Protein AF-A0A7D8UFY2-F1 (afdb_monomer_lite)

Sequence (151 aa):
MSAMMKIATKTTTLRCDRLARLCAGLLVATSVLGMTGCVVAVGNRGSSTPTRVRTISGGEMSTLLAANREARLGMRRTEALQVYPAELITLRENRRLRDAELHIYQIRAQERSGSATFERWLYFIDDRLVELSDARLDLDQTERIDVWFGE

Foldseek 3Di:
DDDDDDDDDDDDDDDDDDDDDDDDDDDDDDDDDDDDDPPPPPPPPQPPPPQPAAEDAPVVVVQQVVLVVVADFFDFLVRNCVSHDVVQKDFRDWDDDPNWIKTKIWGWYAYPVRPDIQIWIFIDTNRTTHDIDSDDDDPVDDPVVCVSVPD

Structure (mmCIF, N/CA/C/O backbone):
data_AF-A0A7D8UFY2-F1
#
_entry.id   AF-A0A7D8UFY2-F1
#
loop_
_atom_site.group_PDB
_atom_site.id
_atom_site.type_symbol
_atom_site.label_atom_id
_atom_site.label_alt_id
_atom_site.label_comp_id
_atom_site.label_asym_id
_atom_site.label_entity_id
_atom_site.label_seq_id
_atom_site.pdbx_PDB_ins_code
_atom_site.Cartn_x
_atom_site.Cartn_y
_atom_site.Cartn_z
_atom_site.occupancy
_atom_site.B_iso_or_equiv
_atom_site.auth_seq_id
_atom_site.auth_comp_id
_atom_site.auth_asym_id
_atom_site.auth_atom_id
_atom_site.pdbx_PDB_model_num
ATOM 1 N N . MET A 1 1 ? -19.585 -40.731 -41.839 1.00 37.19 1 MET A N 1
ATOM 2 C CA . MET A 1 1 ? -18.916 -39.454 -42.174 1.00 37.19 1 MET A CA 1
ATOM 3 C C . MET A 1 1 ? -19.989 -38.385 -42.329 1.00 37.19 1 MET A C 1
ATOM 5 O O . MET A 1 1 ? -20.994 -38.690 -42.953 1.00 37.19 1 MET A O 1
ATOM 9 N N . SER A 1 2 ? -19.759 -37.198 -41.752 1.00 37.69 2 SER A N 1
ATOM 10 C CA . SER A 1 2 ? -20.560 -35.953 -41.841 1.00 37.69 2 SER A CA 1
ATOM 11 C C . SER A 1 2 ? -21.962 -36.004 -41.207 1.00 37.69 2 SER A C 1
ATOM 13 O O . SER A 1 2 ? -22.847 -36.690 -41.693 1.00 37.69 2 SER A O 1
ATOM 15 N N . ALA A 1 3 ? -22.199 -35.442 -40.016 1.00 37.12 3 ALA A N 1
ATOM 16 C CA . ALA A 1 3 ? -22.243 -34.014 -39.666 1.00 37.12 3 ALA A CA 1
ATOM 17 C C . ALA A 1 3 ? -23.233 -33.211 -40.529 1.00 37.12 3 ALA A C 1
ATOM 19 O O . ALA A 1 3 ? -22.939 -32.937 -41.684 1.00 37.12 3 ALA A O 1
ATOM 20 N N . MET A 1 4 ? -24.350 -32.759 -39.947 1.00 36.78 4 MET A N 1
ATOM 21 C CA . MET A 1 4 ? -24.582 -31.325 -39.728 1.00 36.78 4 MET A CA 1
ATOM 22 C C . MET A 1 4 ? -25.906 -31.033 -39.011 1.00 36.78 4 MET A C 1
ATOM 24 O O . MET A 1 4 ? -26.973 -31.556 -39.307 1.00 36.78 4 MET A O 1
ATOM 28 N N . MET A 1 5 ? -25.742 -30.140 -38.048 1.00 34.59 5 MET A N 1
ATOM 29 C CA . MET A 1 5 ? -26.678 -29.469 -37.163 1.00 34.59 5 MET A CA 1
ATOM 30 C C . MET A 1 5 ? -27.611 -28.507 -37.916 1.00 34.59 5 MET A C 1
ATOM 32 O O . MET A 1 5 ? -27.156 -27.851 -38.852 1.00 34.59 5 MET A O 1
ATOM 36 N N . LYS A 1 6 ? -28.859 -28.352 -37.445 1.00 41.00 6 LYS A N 1
ATOM 37 C CA . LYS A 1 6 ? -29.569 -27.063 -37.250 1.00 41.00 6 LYS A CA 1
ATOM 38 C C . LYS A 1 6 ? -31.020 -27.311 -36.820 1.00 41.00 6 LYS A C 1
ATOM 40 O O . LYS A 1 6 ? -31.879 -27.622 -37.636 1.00 41.00 6 LYS A O 1
ATOM 45 N N . ILE A 1 7 ? -31.288 -27.120 -35.530 1.00 44.84 7 ILE A N 1
ATOM 46 C CA . ILE A 1 7 ? -32.640 -26.896 -35.011 1.00 44.84 7 ILE A CA 1
ATOM 47 C C . ILE A 1 7 ? -32.799 -25.384 -34.922 1.00 44.84 7 ILE A C 1
ATOM 49 O O . ILE A 1 7 ? -32.071 -24.722 -34.186 1.00 44.84 7 ILE A O 1
ATOM 53 N N . ALA A 1 8 ? -33.727 -24.842 -35.699 1.00 39.12 8 ALA A N 1
ATOM 54 C CA . ALA A 1 8 ? -34.150 -23.462 -35.582 1.00 39.12 8 ALA A CA 1
ATOM 55 C C . ALA A 1 8 ? -35.673 -23.394 -35.676 1.00 39.12 8 ALA A C 1
ATOM 57 O O . ALA A 1 8 ? -36.276 -23.960 -36.586 1.00 39.12 8 ALA A O 1
ATOM 58 N N . THR A 1 9 ? -36.229 -22.543 -34.815 1.00 39.06 9 THR A N 1
ATOM 59 C CA . THR A 1 9 ? -37.505 -21.828 -34.966 1.00 39.06 9 THR A CA 1
ATOM 60 C C . THR A 1 9 ? -38.755 -22.485 -34.377 1.00 39.06 9 THR A C 1
ATOM 62 O O . THR A 1 9 ? -39.412 -23.322 -34.987 1.00 39.06 9 THR A O 1
ATOM 65 N N . LYS A 1 10 ? -39.170 -21.953 -33.224 1.00 36.69 10 LYS A N 1
ATOM 66 C CA . LYS A 1 10 ? -40.573 -21.633 -32.928 1.00 36.69 10 LYS A CA 1
ATOM 67 C C . LYS A 1 10 ? -40.556 -20.451 -31.951 1.00 36.69 10 LYS A C 1
ATOM 69 O O . LYS A 1 10 ? -39.889 -20.542 -30.930 1.00 36.69 10 LYS A O 1
ATOM 74 N N . THR A 1 11 ? -40.913 -19.245 -32.410 1.00 41.62 11 THR A N 1
ATOM 75 C CA . THR A 1 11 ? -42.215 -18.575 -32.165 1.00 41.62 11 THR A CA 1
ATOM 76 C C . THR A 1 11 ? -42.418 -18.382 -30.657 1.00 41.62 11 THR A C 1
ATOM 78 O O . THR A 1 11 ? -42.288 -19.331 -29.898 1.00 41.62 11 THR A O 1
ATOM 81 N N . THR A 1 12 ? -42.696 -17.192 -30.122 1.00 43.12 12 THR A N 1
ATOM 82 C CA . THR A 1 12 ? -44.059 -16.640 -30.006 1.00 43.12 12 THR A CA 1
ATOM 83 C C . THR A 1 12 ? -43.939 -15.242 -29.356 1.00 43.12 12 THR A C 1
ATOM 85 O O . THR A 1 12 ? -43.276 -15.144 -28.333 1.00 43.12 12 THR A O 1
ATOM 88 N N . THR A 1 13 ? -44.579 -14.215 -29.957 1.00 40.62 13 THR A N 1
ATOM 89 C CA . THR A 1 13 ? -45.428 -13.154 -29.329 1.00 40.62 13 THR A CA 1
ATOM 90 C C . THR A 1 13 ? -44.917 -12.321 -28.131 1.00 40.62 13 THR A C 1
ATOM 92 O O . THR A 1 13 ? -44.169 -12.806 -27.310 1.00 40.62 13 THR A O 1
ATOM 95 N N . LEU A 1 14 ? -45.341 -11.088 -27.833 1.00 43.06 14 LEU A N 1
ATOM 96 C CA . LEU A 1 14 ? -46.491 -10.242 -28.181 1.00 43.06 14 LEU A CA 1
ATOM 97 C C . LEU A 1 14 ? -46.152 -8.821 -27.654 1.00 43.06 14 LEU A C 1
ATOM 99 O O . LEU A 1 14 ? -45.557 -8.712 -26.592 1.00 43.06 14 LEU A O 1
ATOM 103 N N . ARG A 1 15 ? -46.573 -7.787 -28.402 1.00 37.19 15 ARG A N 1
ATOM 104 C CA . ARG A 1 15 ? -47.252 -6.529 -27.984 1.00 37.19 15 ARG A CA 1
ATOM 105 C C . ARG A 1 15 ? -46.767 -5.734 -26.747 1.00 37.19 15 ARG A C 1
ATOM 107 O O . ARG A 1 15 ? -46.581 -6.280 -25.677 1.00 37.19 15 ARG A O 1
ATOM 114 N N . CYS A 1 16 ? -46.530 -4.423 -26.921 1.00 33.62 16 CYS A N 1
ATOM 115 C CA . CYS A 1 16 ? -47.493 -3.308 -26.695 1.00 33.62 16 CYS A CA 1
ATOM 116 C C . CYS A 1 16 ? -47.623 -3.040 -25.182 1.00 33.62 16 CYS A C 1
ATOM 118 O O . CYS A 1 16 ? -47.885 -3.953 -24.421 1.00 33.62 16 CYS A O 1
ATOM 120 N N . ASP A 1 17 ? -47.290 -1.873 -24.645 1.00 38.34 17 ASP A N 1
ATOM 121 C CA . ASP A 1 17 ? -48.043 -0.623 -24.748 1.00 38.34 17 ASP A CA 1
ATOM 122 C C . ASP A 1 17 ? -47.218 0.471 -24.033 1.00 38.34 17 ASP A C 1
ATOM 124 O O . ASP A 1 17 ? -46.574 0.203 -23.024 1.00 38.34 17 ASP A O 1
ATOM 128 N N . ARG A 1 18 ? -47.005 1.632 -24.663 1.00 41.53 18 ARG A N 1
ATOM 129 C CA . ARG A 1 18 ? -47.671 2.924 -24.384 1.00 41.53 18 ARG A CA 1
ATOM 130 C C . ARG A 1 18 ? -47.501 3.505 -22.966 1.00 41.53 18 ARG A C 1
ATOM 132 O O . ARG A 1 18 ? -47.713 2.826 -21.974 1.00 41.53 18 ARG A O 1
ATOM 139 N N . LEU A 1 19 ? -47.354 4.843 -22.971 1.00 48.19 19 LEU A N 1
ATOM 140 C CA . LEU A 1 19 ? -47.526 5.850 -21.898 1.00 48.19 19 LEU A CA 1
ATOM 141 C C . LEU A 1 19 ? -46.186 6.311 -21.296 1.00 48.19 19 LEU A C 1
ATOM 143 O O . LEU A 1 19 ? -45.596 5.622 -20.484 1.00 48.19 19 LEU A O 1
ATOM 147 N N . ALA A 1 20 ? -45.557 7.410 -21.728 1.00 42.50 20 ALA A N 1
ATOM 148 C CA . ALA A 1 20 ? -46.026 8.803 -21.797 1.00 42.50 20 ALA A CA 1
ATOM 149 C C . ALA A 1 20 ? -46.663 9.301 -20.487 1.00 42.50 20 ALA A C 1
ATOM 151 O O . ALA A 1 20 ? -47.813 8.972 -20.208 1.00 42.50 20 ALA A O 1
ATOM 152 N N . ARG A 1 21 ? -45.905 10.119 -19.738 1.00 46.53 21 ARG A N 1
ATOM 153 C CA . ARG A 1 21 ? -46.309 11.225 -18.833 1.00 46.53 21 ARG A CA 1
ATOM 154 C C . ARG A 1 21 ? -45.017 11.766 -18.190 1.00 46.53 21 ARG A C 1
ATOM 156 O O . ARG A 1 21 ? -44.380 11.054 -17.431 1.00 46.53 21 ARG A O 1
ATOM 163 N N . LEU A 1 22 ? -44.418 12.865 -18.661 1.00 44.78 22 LEU A N 1
ATOM 164 C CA . LEU A 1 22 ? -44.782 14.265 -18.380 1.00 44.78 22 LEU A CA 1
ATOM 165 C C . LEU A 1 22 ? -45.221 14.483 -16.928 1.00 44.78 22 LEU A C 1
ATOM 167 O O . LEU A 1 22 ? -46.365 14.195 -16.604 1.00 44.78 22 LEU A O 1
ATOM 171 N N . CYS A 1 23 ? -44.328 15.063 -16.123 1.00 46.22 23 CYS A N 1
ATOM 172 C CA . CYS A 1 23 ? -44.661 16.040 -15.085 1.00 46.22 23 CYS A CA 1
ATOM 173 C C . CYS A 1 23 ? -43.425 16.913 -14.825 1.00 46.22 23 CYS A C 1
ATOM 175 O O . CYS A 1 23 ? -42.487 16.522 -14.136 1.00 46.22 23 CYS A O 1
ATOM 177 N N . ALA A 1 24 ? -43.438 18.096 -15.436 1.00 45.97 24 ALA A N 1
ATOM 178 C CA . ALA A 1 24 ? -42.670 19.243 -14.985 1.00 45.97 24 ALA A CA 1
ATOM 179 C C . ALA A 1 24 ? -43.180 19.683 -13.602 1.00 45.97 24 ALA A C 1
ATOM 181 O O . ALA A 1 24 ? -44.374 19.584 -13.322 1.00 45.97 24 ALA A O 1
ATOM 182 N N . GLY A 1 25 ? -42.285 20.192 -12.760 1.00 44.09 25 GLY A N 1
ATOM 183 C CA . GLY A 1 25 ? -42.633 20.704 -11.437 1.00 44.09 25 GLY A CA 1
ATOM 184 C C . GLY A 1 25 ? -41.470 21.456 -10.809 1.00 44.09 25 GLY A C 1
ATOM 185 O O . GLY A 1 25 ? -40.856 20.979 -9.863 1.00 44.09 25 GLY A O 1
ATOM 186 N N . LEU A 1 26 ? -41.146 22.616 -11.378 1.00 45.69 26 LEU A N 1
ATOM 187 C CA . LEU A 1 26 ? -40.304 23.627 -10.749 1.00 45.69 26 LEU A CA 1
ATOM 188 C C . LEU A 1 26 ? -41.134 24.314 -9.651 1.00 45.69 26 LEU A C 1
ATOM 190 O O . LEU A 1 26 ? -42.122 24.970 -9.970 1.00 45.69 26 LEU A O 1
ATOM 194 N N . LEU A 1 27 ? -40.734 24.196 -8.384 1.00 45.38 27 LEU A N 1
ATOM 195 C CA . LEU A 1 27 ? -41.168 25.102 -7.318 1.00 45.38 27 LEU A CA 1
ATOM 196 C C . LEU A 1 27 ? -39.961 25.470 -6.455 1.00 45.38 27 LEU A C 1
ATOM 198 O O . LEU A 1 27 ? -39.235 24.619 -5.946 1.00 45.38 27 LEU A O 1
ATOM 202 N N . VAL A 1 28 ? -39.739 26.776 -6.378 1.00 46.06 28 VAL A N 1
ATOM 203 C CA . VAL A 1 28 ? -38.642 27.459 -5.700 1.00 46.06 28 VAL A CA 1
ATOM 204 C C . VAL A 1 28 ? -39.014 27.701 -4.233 1.00 46.06 28 VAL A C 1
ATOM 206 O O . VAL A 1 28 ? -40.111 28.166 -3.955 1.00 46.06 28 VAL A O 1
ATOM 209 N N . ALA A 1 29 ? -38.041 27.423 -3.358 1.00 47.44 29 ALA A N 1
ATOM 210 C CA . ALA A 1 29 ? -37.751 28.006 -2.040 1.00 47.44 29 ALA A CA 1
ATOM 211 C C . ALA A 1 29 ? -38.848 28.100 -0.962 1.00 47.44 29 ALA A C 1
ATOM 213 O O . ALA A 1 29 ? -39.784 28.873 -1.091 1.00 47.44 29 ALA A O 1
ATOM 214 N N . THR A 1 30 ? -38.561 27.508 0.206 1.00 45.53 30 THR A N 1
ATOM 215 C CA . THR A 1 30 ? -38.572 28.222 1.501 1.00 45.53 30 THR A CA 1
ATOM 216 C C . THR A 1 30 ? -37.717 27.475 2.528 1.00 45.53 30 THR A C 1
ATOM 218 O O . THR A 1 30 ? -37.833 26.265 2.702 1.00 45.53 30 THR A O 1
ATOM 221 N N . SER A 1 31 ? -36.843 28.226 3.184 1.00 43.84 31 SER A N 1
ATOM 222 C CA . SER A 1 31 ? -35.857 27.849 4.194 1.00 43.84 31 SER A CA 1
ATOM 223 C C . SER A 1 31 ? -36.491 27.586 5.564 1.00 43.84 31 SER A C 1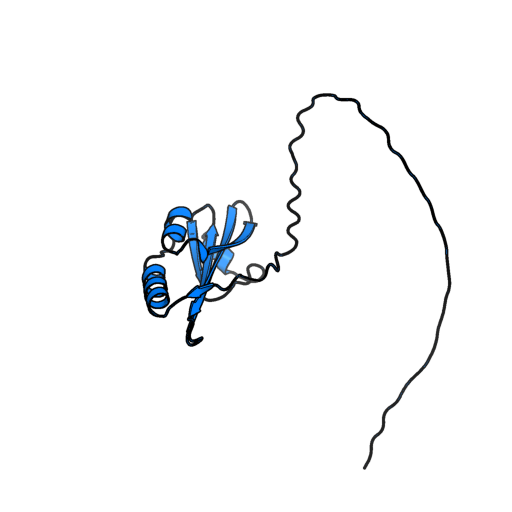
ATOM 225 O O . SER A 1 31 ? -37.227 28.438 6.052 1.00 43.84 31 SER A O 1
ATOM 227 N N . VAL A 1 32 ? -36.105 26.495 6.239 1.00 47.38 32 VAL A N 1
ATOM 228 C CA . VAL A 1 32 ? -36.155 26.368 7.710 1.00 47.38 32 VAL A CA 1
ATOM 229 C C . VAL A 1 32 ? -34.941 25.554 8.172 1.00 47.38 32 VAL A C 1
ATOM 231 O O . VAL A 1 32 ? -34.703 24.449 7.691 1.00 47.38 32 VAL A O 1
ATOM 234 N N . LEU A 1 33 ? -34.154 26.136 9.080 1.00 50.72 33 LEU A N 1
ATOM 235 C CA . LEU A 1 33 ? -33.044 25.493 9.781 1.00 50.72 33 LEU A CA 1
ATOM 236 C C . LEU A 1 33 ? -33.510 24.233 10.524 1.00 50.72 33 LEU A C 1
ATOM 238 O O . LEU A 1 33 ? -34.464 24.284 11.295 1.00 50.72 33 LEU A O 1
ATOM 242 N N . GLY A 1 34 ? -32.775 23.135 10.372 1.00 36.97 34 GLY A N 1
ATOM 243 C CA . GLY A 1 34 ? -32.954 21.938 11.186 1.00 36.97 34 GLY A CA 1
ATOM 244 C C . GLY A 1 34 ? -31.848 20.934 10.904 1.00 36.97 34 GLY A C 1
ATOM 245 O O . GLY A 1 34 ? -31.766 20.398 9.802 1.00 36.97 34 GLY A O 1
ATOM 246 N N . MET A 1 35 ? -30.976 20.730 11.893 1.00 49.38 35 MET A N 1
ATOM 247 C CA . MET A 1 35 ? -29.884 19.755 11.910 1.00 49.38 35 MET A CA 1
ATOM 248 C C . MET A 1 35 ? -30.259 18.457 11.189 1.00 49.38 35 MET A C 1
ATOM 250 O O . MET A 1 35 ? -31.013 17.641 11.707 1.00 49.38 35 MET A O 1
ATOM 254 N N . THR A 1 36 ? -29.724 18.258 9.993 1.00 43.91 36 THR A N 1
ATOM 255 C CA . THR A 1 36 ? -29.866 17.008 9.252 1.00 43.91 36 THR A CA 1
ATOM 256 C C . THR A 1 36 ? -28.511 16.715 8.648 1.00 43.91 36 THR A C 1
ATOM 258 O O . THR A 1 36 ? -28.033 17.412 7.755 1.00 43.91 36 THR A O 1
ATOM 261 N N . GLY A 1 37 ? -27.832 15.746 9.262 1.00 39.75 37 GLY A N 1
ATOM 262 C CA . GLY A 1 37 ? -26.518 15.300 8.844 1.00 39.75 37 GLY A CA 1
ATOM 263 C C . GLY A 1 37 ? -26.517 15.013 7.352 1.00 39.75 37 GLY A C 1
ATOM 264 O O . GLY A 1 37 ? -27.440 14.392 6.823 1.00 39.75 37 GLY A O 1
ATOM 265 N N . CYS A 1 38 ? -25.471 15.476 6.677 1.00 44.47 38 CYS A N 1
ATOM 266 C CA . CYS A 1 38 ? -25.159 15.025 5.337 1.00 44.47 38 CYS A CA 1
ATOM 267 C C . CYS A 1 38 ? -24.952 13.510 5.404 1.00 44.47 38 CYS A C 1
ATOM 269 O O . CYS A 1 38 ? -23.867 13.033 5.732 1.00 44.47 38 CYS A O 1
ATOM 271 N N . VAL A 1 39 ? -26.001 12.744 5.114 1.00 47.84 39 VAL A N 1
ATOM 272 C CA . VAL A 1 39 ? -25.864 11.333 4.787 1.00 47.84 39 VAL A CA 1
ATOM 273 C C . VAL A 1 39 ? -25.220 11.309 3.411 1.00 47.84 39 VAL A C 1
ATOM 275 O O . VAL A 1 39 ? -25.885 11.372 2.379 1.00 47.84 39 VAL A O 1
ATOM 278 N N . VAL A 1 40 ? -23.889 11.287 3.397 1.00 50.00 40 VAL A N 1
ATOM 279 C CA . VAL A 1 40 ? -23.139 10.932 2.201 1.00 50.00 40 VAL A CA 1
ATOM 280 C C . VAL A 1 40 ? -23.411 9.451 1.985 1.00 50.00 40 VAL A C 1
ATOM 282 O O . VAL A 1 40 ? -22.824 8.591 2.637 1.00 50.00 40 VAL A O 1
ATOM 285 N N . ALA A 1 41 ? -24.360 9.151 1.104 1.00 45.84 41 ALA A N 1
ATOM 286 C CA . ALA A 1 41 ? -24.538 7.810 0.586 1.00 45.84 41 ALA A CA 1
ATOM 287 C C . ALA A 1 41 ? -23.260 7.437 -0.179 1.00 45.84 41 ALA A C 1
ATOM 289 O O . ALA A 1 41 ? -23.083 7.801 -1.343 1.00 45.84 41 ALA A O 1
ATOM 290 N N . VAL A 1 42 ? -22.341 6.738 0.490 1.00 49.41 42 VAL A N 1
ATOM 291 C CA . VAL A 1 42 ? -21.186 6.108 -0.149 1.00 49.41 42 VAL A CA 1
ATOM 292 C C . VAL A 1 42 ? -21.731 4.925 -0.938 1.00 49.41 42 VAL A C 1
ATOM 294 O O . VAL A 1 42 ? -21.843 3.805 -0.446 1.00 49.41 42 VAL A O 1
ATOM 297 N N . GLY A 1 43 ? -22.148 5.194 -2.174 1.00 35.88 43 GLY A N 1
ATOM 298 C CA . GLY A 1 43 ? -22.425 4.157 -3.151 1.00 35.88 43 GLY A CA 1
ATOM 299 C C . GLY A 1 43 ? -21.126 3.418 -3.438 1.00 35.88 43 GLY A C 1
ATOM 300 O O . GLY A 1 43 ? -20.377 3.815 -4.327 1.00 35.88 43 GLY A O 1
ATOM 301 N N . ASN A 1 44 ? -20.856 2.355 -2.681 1.00 47.00 44 ASN A N 1
ATOM 302 C CA . ASN A 1 44 ? -19.730 1.460 -2.903 1.00 47.00 44 ASN A CA 1
ATOM 303 C C . ASN A 1 44 ? -20.038 0.575 -4.121 1.00 47.00 44 ASN A C 1
ATOM 305 O O . ASN A 1 44 ? -20.307 -0.619 -4.019 1.00 47.00 44 ASN A O 1
ATOM 309 N N . ARG A 1 45 ? -20.080 1.191 -5.305 1.00 45.72 45 ARG A N 1
ATOM 310 C CA . ARG A 1 45 ? -19.990 0.464 -6.567 1.00 45.72 45 ARG A CA 1
ATOM 311 C C . ARG A 1 45 ? -18.507 0.213 -6.770 1.00 45.72 45 ARG A C 1
ATOM 313 O O . ARG A 1 45 ? -17.771 1.163 -7.024 1.00 45.72 45 ARG A O 1
ATOM 320 N N . GLY A 1 46 ? -18.102 -1.045 -6.565 1.00 49.75 46 GLY A N 1
ATOM 321 C CA . GLY A 1 46 ? -16.724 -1.523 -6.630 1.00 49.75 46 GLY A CA 1
ATOM 322 C C . GLY A 1 46 ? -15.907 -0.728 -7.636 1.00 49.75 46 GLY A C 1
ATOM 323 O O . GLY A 1 46 ? -16.183 -0.757 -8.836 1.00 49.75 46 GLY A O 1
ATOM 324 N N . SER A 1 47 ? -14.957 0.043 -7.110 1.00 42.94 47 SER A N 1
ATOM 325 C CA . SER A 1 47 ? -14.128 0.942 -7.895 1.00 42.94 47 SER A CA 1
ATOM 326 C C . SER A 1 47 ? -13.261 0.106 -8.832 1.00 42.94 47 SER A C 1
ATOM 328 O O . SER A 1 47 ? -12.164 -0.328 -8.490 1.00 42.94 47 SER A O 1
ATOM 330 N N . SER A 1 48 ? -13.758 -0.121 -10.045 1.00 49.84 48 SER A N 1
ATOM 331 C CA . SER A 1 48 ? -12.997 -0.663 -11.167 1.00 49.84 48 SER A CA 1
ATOM 332 C C . SER A 1 48 ? -12.097 0.413 -11.781 1.00 49.84 48 SER A C 1
ATOM 334 O O . SER A 1 48 ? -11.795 0.348 -12.973 1.00 49.84 48 SER A O 1
ATOM 336 N N . THR A 1 49 ? -11.706 1.442 -11.012 1.00 53.62 49 THR A N 1
ATOM 337 C CA . THR A 1 49 ? -10.753 2.427 -11.515 1.00 53.62 49 THR A CA 1
ATOM 338 C C . THR A 1 49 ? -9.475 1.680 -11.881 1.00 53.62 49 THR A C 1
ATOM 340 O O . THR A 1 49 ? -8.928 0.942 -11.045 1.00 53.62 49 THR A O 1
ATOM 343 N N . PRO A 1 50 ? -9.015 1.804 -13.137 1.00 56.41 50 PRO A N 1
ATOM 344 C CA . PRO A 1 50 ? -7.798 1.145 -13.567 1.00 56.41 50 PRO A CA 1
ATOM 345 C C . PRO A 1 50 ? -6.658 1.606 -12.659 1.00 56.41 50 PRO A C 1
ATOM 347 O O . PRO A 1 50 ? -6.451 2.807 -12.478 1.00 56.41 50 PRO A O 1
ATOM 350 N N . THR A 1 51 ? -5.947 0.654 -12.045 1.00 64.56 51 THR A N 1
ATOM 351 C CA . THR A 1 51 ? -4.754 0.970 -11.254 1.00 64.56 51 THR A CA 1
ATOM 352 C C . THR A 1 51 ? -3.773 1.670 -12.180 1.00 64.56 51 THR A C 1
ATOM 354 O O . THR A 1 51 ? -3.310 1.072 -13.154 1.00 64.56 51 THR A O 1
ATOM 357 N N . ARG A 1 52 ? -3.460 2.934 -11.897 1.00 71.31 52 ARG A N 1
ATOM 358 C CA . ARG A 1 52 ? -2.458 3.672 -12.659 1.00 71.31 52 ARG A CA 1
ATOM 359 C C . ARG A 1 52 ? -1.096 3.051 -12.368 1.00 71.31 52 ARG A C 1
ATOM 361 O O . ARG A 1 52 ? -0.526 3.271 -11.308 1.00 71.31 52 ARG A O 1
ATOM 368 N N . VAL A 1 53 ? -0.593 2.253 -13.303 1.00 82.56 53 VAL A N 1
ATOM 369 C CA . VAL A 1 53 ? 0.759 1.699 -13.214 1.00 82.56 53 VAL A CA 1
ATOM 370 C C . VAL A 1 53 ? 1.732 2.800 -13.602 1.00 82.56 53 VAL A C 1
ATOM 372 O O . VAL A 1 53 ? 1.672 3.319 -14.717 1.00 82.56 53 VAL A O 1
ATOM 375 N N . ARG A 1 54 ? 2.612 3.185 -12.677 1.00 89.25 54 ARG A N 1
ATOM 376 C CA . ARG A 1 54 ? 3.687 4.129 -12.980 1.00 89.25 54 ARG A CA 1
ATOM 377 C C . ARG A 1 54 ? 4.914 3.374 -13.470 1.00 89.25 54 ARG A C 1
ATOM 379 O O . ARG A 1 54 ? 5.320 2.374 -12.880 1.00 89.25 54 ARG A O 1
ATOM 386 N N . THR A 1 55 ? 5.511 3.891 -14.534 1.00 94.06 55 THR A N 1
ATOM 387 C CA . THR A 1 55 ? 6.772 3.384 -15.065 1.00 94.06 55 THR A CA 1
ATOM 388 C C . THR A 1 55 ? 7.949 4.031 -14.336 1.00 94.06 55 THR A C 1
ATOM 390 O O . THR A 1 55 ? 8.023 5.259 -14.271 1.00 94.06 55 THR A O 1
ATOM 393 N N . ILE A 1 56 ? 8.869 3.223 -13.813 1.00 94.44 56 ILE A N 1
ATOM 394 C CA . ILE A 1 56 ? 10.048 3.653 -13.046 1.00 94.44 56 ILE A CA 1
ATOM 395 C C . ILE A 1 56 ? 11.341 3.075 -13.642 1.00 94.44 56 ILE A C 1
ATOM 397 O O . ILE A 1 56 ? 11.312 2.128 -14.426 1.00 94.44 56 ILE A O 1
ATOM 401 N N . SER A 1 57 ? 12.488 3.665 -13.325 1.00 95.69 57 SER A N 1
ATOM 402 C CA . SER A 1 57 ? 13.808 3.131 -13.685 1.00 95.69 57 SER A CA 1
ATOM 403 C C . SER A 1 57 ? 14.184 1.901 -12.844 1.00 95.69 57 SER A C 1
ATOM 405 O O . SER A 1 57 ? 13.622 1.673 -11.774 1.00 95.69 57 SER A O 1
ATOM 407 N N . GLY A 1 58 ? 15.179 1.126 -13.290 1.00 94.69 58 GLY A N 1
ATOM 408 C CA . GLY A 1 58 ? 15.684 -0.025 -12.526 1.00 94.69 58 GLY A CA 1
ATOM 409 C C . GLY A 1 58 ? 16.318 0.352 -11.178 1.00 94.69 58 GLY A C 1
ATOM 410 O O . GLY A 1 58 ? 16.200 -0.387 -10.198 1.00 94.69 58 GLY A O 1
ATOM 411 N N . GLY A 1 59 ? 16.922 1.544 -11.086 1.00 94.19 59 GLY A N 1
ATOM 412 C CA . GLY A 1 59 ? 17.414 2.092 -9.817 1.00 94.19 59 GLY A CA 1
ATOM 413 C C . GLY A 1 59 ? 16.273 2.376 -8.837 1.00 94.19 59 GLY A C 1
ATOM 414 O O . GLY A 1 59 ? 16.312 1.920 -7.698 1.00 94.19 59 GLY A O 1
ATOM 415 N N . GLU A 1 60 ? 15.210 3.040 -9.301 1.00 95.38 60 GLU A N 1
ATOM 416 C CA . GLU A 1 60 ? 14.000 3.277 -8.499 1.00 95.38 60 GLU A CA 1
ATOM 417 C C . GLU A 1 60 ? 13.313 1.967 -8.088 1.00 95.38 60 GLU A C 1
ATOM 419 O O . GLU A 1 60 ? 12.837 1.857 -6.960 1.00 95.38 60 GLU A O 1
ATOM 424 N N . MET A 1 61 ? 13.300 0.954 -8.962 1.00 96.50 61 MET A N 1
ATOM 425 C CA . MET A 1 61 ? 12.770 -0.376 -8.640 1.00 96.50 61 MET A CA 1
ATOM 426 C C . MET A 1 61 ? 13.556 -1.032 -7.499 1.00 96.50 61 MET A C 1
ATOM 428 O O . MET A 1 61 ? 12.968 -1.587 -6.573 1.00 96.50 61 MET A O 1
ATOM 432 N N . SER A 1 62 ? 14.885 -0.927 -7.526 1.00 95.69 62 SER A N 1
ATOM 433 C CA . SER A 1 62 ? 15.746 -1.462 -6.466 1.00 95.69 62 SER A CA 1
ATOM 434 C C . SER A 1 62 ? 15.486 -0.768 -5.125 1.00 95.69 62 SER A C 1
ATOM 436 O O . SER A 1 62 ? 15.363 -1.439 -4.099 1.00 95.69 62 SER A O 1
ATOM 438 N N . THR A 1 63 ? 15.321 0.559 -5.133 1.00 94.75 63 THR A N 1
ATOM 439 C CA . THR A 1 63 ? 14.937 1.336 -3.945 1.00 94.75 63 THR A CA 1
ATOM 440 C C . THR A 1 63 ? 13.557 0.936 -3.430 1.00 94.75 63 THR A C 1
ATOM 442 O O . THR A 1 63 ? 13.387 0.754 -2.230 1.00 94.75 63 THR A O 1
ATOM 445 N N . LEU A 1 64 ? 12.580 0.732 -4.318 1.00 95.38 64 LEU A N 1
ATOM 446 C CA . LEU A 1 64 ? 11.230 0.305 -3.948 1.00 95.38 64 LEU A CA 1
ATOM 447 C C . LEU A 1 64 ? 11.226 -1.077 -3.277 1.00 95.38 64 LEU A C 1
ATOM 449 O O . LEU A 1 64 ? 10.541 -1.287 -2.276 1.00 95.38 64 LEU A O 1
ATOM 453 N N . LEU A 1 65 ? 12.026 -2.013 -3.795 1.00 95.25 65 LEU A N 1
ATOM 454 C CA . LEU A 1 65 ? 12.207 -3.334 -3.192 1.00 95.25 65 LEU A CA 1
ATOM 455 C C . LEU A 1 65 ? 12.883 -3.256 -1.820 1.00 95.25 65 LEU A C 1
ATOM 457 O O . LEU A 1 65 ? 12.518 -4.018 -0.925 1.00 95.25 65 LEU A O 1
ATOM 461 N N . ALA A 1 66 ? 13.853 -2.355 -1.647 1.00 95.12 66 ALA A N 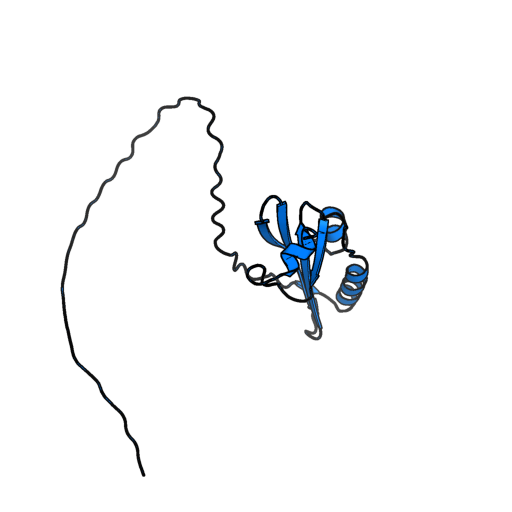1
ATOM 462 C CA . ALA A 1 66 ? 14.490 -2.113 -0.358 1.00 95.12 66 ALA A CA 1
ATOM 463 C C . ALA A 1 66 ? 13.497 -1.516 0.650 1.00 95.12 66 ALA A C 1
ATOM 465 O O . ALA A 1 66 ? 13.337 -2.078 1.730 1.00 95.12 66 ALA A O 1
ATOM 466 N N . ALA A 1 67 ? 12.758 -0.477 0.256 1.00 92.12 67 ALA A N 1
ATOM 467 C CA . ALA A 1 67 ? 11.720 0.149 1.067 1.00 92.12 67 AL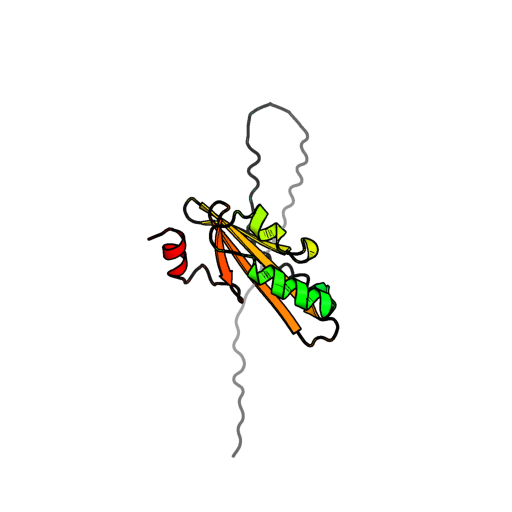A A CA 1
ATOM 468 C C . ALA A 1 67 ? 10.652 -0.863 1.509 1.00 92.12 67 ALA A C 1
ATOM 470 O O . ALA A 1 67 ? 10.306 -0.939 2.682 1.00 92.12 67 ALA A O 1
ATOM 471 N N . ASN A 1 68 ? 10.200 -1.756 0.621 1.00 94.81 68 ASN A N 1
ATOM 472 C CA . ASN A 1 68 ? 9.237 -2.799 0.989 1.00 94.81 68 ASN A CA 1
ATOM 473 C C . ASN A 1 68 ? 9.713 -3.701 2.145 1.00 94.81 68 ASN A C 1
ATOM 475 O O . ASN A 1 68 ? 8.890 -4.268 2.859 1.00 94.81 68 ASN A O 1
ATOM 479 N N . ARG A 1 69 ? 11.030 -3.848 2.346 1.00 95.44 69 ARG A N 1
ATOM 480 C CA . ARG A 1 69 ? 11.582 -4.611 3.474 1.00 95.44 69 ARG A CA 1
ATOM 481 C C . ARG A 1 69 ? 11.491 -3.863 4.796 1.00 95.44 69 ARG A C 1
ATOM 483 O O . ARG A 1 69 ? 11.715 -4.506 5.815 1.00 95.44 69 ARG A O 1
ATOM 490 N N . GLU A 1 70 ? 11.197 -2.571 4.806 1.00 95.94 70 GLU A N 1
ATOM 491 C CA . GLU A 1 70 ? 11.041 -1.764 6.020 1.00 95.94 70 GLU A CA 1
ATOM 492 C C . GLU A 1 70 ? 9.618 -1.832 6.575 1.00 95.94 70 GLU A C 1
ATOM 494 O O . GLU A 1 70 ? 9.436 -1.720 7.783 1.00 95.94 70 GLU A O 1
ATOM 499 N N . ALA A 1 71 ? 8.617 -2.101 5.730 1.00 95.69 71 ALA A N 1
ATOM 500 C CA . ALA A 1 71 ? 7.240 -2.269 6.174 1.00 95.69 71 ALA A CA 1
AT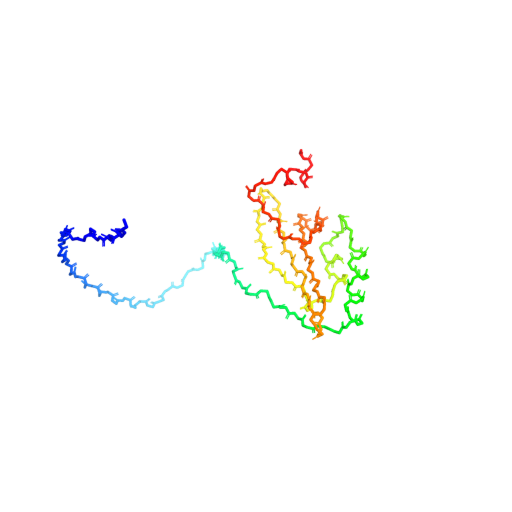OM 501 C C . ALA A 1 71 ? 7.093 -3.498 7.098 1.00 95.69 71 ALA A C 1
ATOM 503 O O . ALA A 1 71 ? 7.600 -4.596 6.823 1.00 95.69 71 ALA A O 1
ATOM 504 N N . ARG A 1 72 ? 6.404 -3.308 8.230 1.00 96.94 72 ARG A N 1
ATOM 505 C CA . ARG A 1 72 ? 6.202 -4.326 9.272 1.00 96.94 72 ARG A CA 1
ATOM 506 C C . ARG A 1 72 ? 4.762 -4.329 9.763 1.00 96.94 72 ARG A C 1
ATOM 508 O O . ARG A 1 72 ? 4.146 -3.276 9.911 1.00 96.94 72 ARG A O 1
ATOM 515 N N . LEU A 1 73 ? 4.257 -5.521 10.067 1.00 96.56 73 LEU A N 1
ATOM 516 C CA . LEU A 1 73 ? 2.961 -5.687 10.721 1.00 96.56 73 LEU A CA 1
ATOM 517 C C . LEU A 1 73 ? 2.913 -4.893 12.036 1.00 96.56 73 LEU A C 1
ATOM 519 O O . LEU A 1 73 ? 3.916 -4.774 12.739 1.00 96.56 73 LEU A O 1
ATOM 523 N N . GLY A 1 74 ? 1.753 -4.319 12.340 1.00 96.25 74 GLY A N 1
ATOM 524 C CA . GLY A 1 74 ? 1.514 -3.458 13.498 1.00 96.25 74 GLY A CA 1
ATOM 525 C C . GLY A 1 74 ? 1.937 -1.993 13.327 1.00 96.25 74 GLY A C 1
ATOM 526 O O . GLY A 1 74 ? 1.567 -1.164 14.166 1.00 96.25 74 GLY A O 1
ATOM 527 N N . MET A 1 75 ? 2.658 -1.632 12.256 1.00 98.12 75 MET A N 1
ATOM 528 C CA . MET A 1 75 ? 2.946 -0.225 11.942 1.00 98.12 75 MET A CA 1
ATOM 529 C C . MET A 1 75 ? 1.657 0.581 11.799 1.00 98.12 75 MET A C 1
ATOM 531 O O . MET A 1 75 ? 0.640 0.061 11.328 1.00 98.12 75 MET A O 1
ATOM 535 N N . ARG A 1 76 ? 1.703 1.863 12.184 1.00 98.19 76 ARG A N 1
ATOM 536 C CA . ARG A 1 76 ? 0.586 2.766 11.893 1.00 98.19 76 ARG A CA 1
ATOM 537 C C . ARG A 1 76 ? 0.484 2.989 10.393 1.00 98.19 76 ARG A C 1
ATOM 539 O O . ARG A 1 76 ? 1.496 2.986 9.692 1.00 98.19 76 ARG A O 1
ATOM 546 N N . ARG A 1 77 ? -0.721 3.243 9.892 1.00 98.19 77 ARG A N 1
ATOM 547 C CA . ARG A 1 77 ? -0.960 3.461 8.461 1.00 98.19 77 ARG A CA 1
ATOM 548 C C . ARG A 1 77 ? -0.083 4.563 7.891 1.00 98.19 77 ARG A C 1
ATOM 550 O O . ARG A 1 77 ? 0.564 4.352 6.874 1.00 98.19 77 ARG A O 1
ATOM 557 N N . THR A 1 78 ? -0.016 5.711 8.558 1.00 97.81 78 THR A N 1
ATOM 558 C CA . THR A 1 78 ? 0.811 6.834 8.098 1.00 97.81 78 THR A CA 1
ATOM 559 C C . THR A 1 78 ? 2.286 6.446 7.989 1.00 97.81 78 THR A C 1
ATOM 561 O O . THR A 1 78 ? 2.918 6.764 6.989 1.00 97.81 78 THR A O 1
ATOM 564 N N . GLU A 1 79 ? 2.816 5.714 8.970 1.00 97.81 79 GLU A N 1
ATOM 565 C CA . GLU A 1 79 ? 4.213 5.259 8.993 1.00 97.81 79 GLU A CA 1
ATOM 566 C C . GLU A 1 79 ? 4.480 4.243 7.875 1.00 97.81 79 GLU A C 1
ATOM 568 O O . GLU A 1 79 ? 5.414 4.403 7.097 1.00 97.81 79 GLU A O 1
ATOM 573 N N . ALA A 1 80 ? 3.615 3.234 7.736 1.00 97.81 80 ALA A N 1
ATOM 574 C CA . ALA A 1 80 ? 3.749 2.206 6.708 1.00 97.81 80 ALA A CA 1
ATOM 575 C C 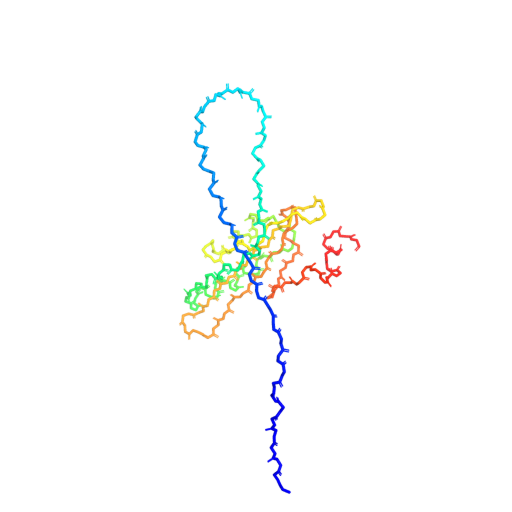. ALA A 1 80 ? 3.638 2.776 5.285 1.00 97.81 80 ALA A C 1
ATOM 577 O O . ALA A 1 80 ? 4.325 2.310 4.382 1.00 97.81 80 ALA A O 1
ATOM 578 N N . LEU A 1 81 ? 2.781 3.779 5.066 1.00 97.38 81 LEU A N 1
ATOM 579 C CA . LEU A 1 81 ? 2.636 4.421 3.759 1.00 97.38 81 LEU A CA 1
ATOM 580 C C . LEU A 1 81 ? 3.804 5.363 3.439 1.00 97.38 81 LEU A C 1
ATOM 582 O O . LEU A 1 81 ? 4.160 5.479 2.272 1.00 97.38 81 LEU A O 1
ATOM 586 N N . GLN A 1 82 ? 4.439 5.985 4.440 1.00 97.38 82 GLN A N 1
ATOM 587 C CA . GLN A 1 82 ? 5.624 6.835 4.241 1.00 97.38 82 GLN A CA 1
ATOM 588 C C . GLN A 1 82 ? 6.852 6.072 3.730 1.00 97.38 82 GLN A C 1
ATOM 590 O O . GLN A 1 82 ? 7.734 6.683 3.132 1.00 97.38 82 GLN A O 1
ATOM 595 N N . VAL A 1 83 ? 6.896 4.751 3.925 1.00 96.94 83 VAL A N 1
ATOM 596 C CA . VAL A 1 83 ? 7.943 3.876 3.376 1.00 96.94 83 VAL A CA 1
ATOM 597 C C . VAL A 1 83 ? 7.957 3.906 1.844 1.00 96.94 83 VAL A C 1
ATOM 599 O O . VAL A 1 83 ? 9.007 3.772 1.220 1.00 96.94 83 VAL A O 1
ATOM 602 N N . TYR A 1 84 ? 6.796 4.086 1.213 1.00 95.56 84 TYR A N 1
ATOM 603 C CA . TYR A 1 84 ? 6.660 4.012 -0.237 1.00 95.56 84 TYR A CA 1
ATOM 604 C C . TYR A 1 84 ? 6.540 5.409 -0.862 1.00 95.56 84 TYR A C 1
ATOM 606 O O . TYR A 1 84 ? 5.968 6.315 -0.255 1.00 95.56 84 TYR A O 1
ATOM 614 N N . PRO A 1 85 ? 7.004 5.603 -2.111 1.00 94.19 85 PRO A N 1
ATOM 615 C CA . PRO A 1 85 ? 6.751 6.842 -2.840 1.00 94.19 85 PRO A CA 1
ATOM 616 C C . PRO A 1 85 ? 5.244 7.093 -2.983 1.00 94.19 85 PRO A C 1
ATOM 618 O O . PRO A 1 85 ? 4.521 6.246 -3.518 1.00 94.19 85 PRO A O 1
ATOM 621 N N . ALA A 1 86 ? 4.765 8.250 -2.520 1.00 93.06 86 ALA A N 1
ATOM 622 C CA . ALA A 1 86 ? 3.335 8.552 -2.412 1.00 93.06 86 ALA A CA 1
ATOM 623 C C . ALA A 1 86 ? 2.588 8.443 -3.752 1.00 93.06 86 ALA A C 1
ATOM 625 O O . ALA A 1 86 ? 1.432 8.034 -3.803 1.00 93.06 86 ALA A O 1
ATOM 626 N N . GLU A 1 87 ? 3.265 8.747 -4.855 1.00 92.19 87 GLU A N 1
ATOM 627 C CA . GLU A 1 87 ? 2.746 8.594 -6.217 1.00 92.19 87 GLU A CA 1
ATOM 628 C C . GLU A 1 87 ? 2.397 7.162 -6.651 1.00 92.19 87 GLU A C 1
ATOM 630 O O . GLU A 1 87 ? 1.698 6.992 -7.651 1.00 92.19 87 GLU A O 1
ATOM 635 N N . LEU A 1 88 ? 2.941 6.144 -5.978 1.00 93.88 88 LEU A N 1
ATOM 636 C CA . LEU A 1 88 ? 2.723 4.733 -6.298 1.00 93.88 88 LEU A CA 1
ATOM 637 C C . LEU A 1 88 ? 1.593 4.134 -5.462 1.00 93.88 88 LEU A C 1
ATOM 639 O O . LEU A 1 88 ? 1.130 3.034 -5.762 1.00 93.88 88 LEU A O 1
ATOM 643 N N . ILE A 1 89 ? 1.162 4.846 -4.421 1.00 95.06 89 ILE A N 1
ATOM 644 C CA . ILE A 1 89 ? 0.179 4.396 -3.446 1.00 95.06 89 ILE A CA 1
ATOM 645 C C . ILE A 1 89 ? -1.215 4.748 -3.953 1.00 95.06 89 ILE A C 1
ATOM 647 O O . ILE A 1 89 ? -1.548 5.906 -4.190 1.00 95.06 89 ILE A O 1
ATOM 651 N N . THR A 1 90 ? -2.068 3.738 -4.076 1.00 95.62 90 THR A N 1
ATOM 652 C CA . THR A 1 90 ? -3.475 3.907 -4.437 1.00 95.62 90 THR A CA 1
ATOM 653 C C . THR A 1 90 ? -4.352 3.299 -3.352 1.00 95.62 90 THR A C 1
ATOM 655 O O . THR A 1 90 ? -4.262 2.101 -3.092 1.00 95.62 90 THR A O 1
ATOM 658 N N . LEU A 1 91 ? -5.238 4.093 -2.745 1.00 95.88 91 LEU A N 1
ATOM 659 C CA . LEU A 1 91 ? -6.326 3.557 -1.923 1.00 95.88 91 LEU A CA 1
ATOM 660 C C . LEU A 1 91 ? -7.316 2.833 -2.844 1.00 95.88 91 LEU A C 1
ATOM 662 O O . LEU A 1 91 ? -7.860 3.433 -3.771 1.00 95.88 91 LEU A O 1
ATOM 666 N N . ARG A 1 92 ? -7.528 1.538 -2.612 1.00 94.50 92 ARG A N 1
ATOM 667 C CA . ARG A 1 92 ? -8.415 0.694 -3.428 1.00 94.50 92 ARG A CA 1
ATOM 668 C C . ARG A 1 92 ? -9.760 0.481 -2.765 1.00 94.50 92 ARG A C 1
ATOM 670 O O . ARG A 1 92 ? -10.772 0.417 -3.456 1.00 94.50 92 ARG A O 1
ATOM 677 N N . GLU A 1 93 ? -9.762 0.381 -1.445 1.00 93.81 93 GLU A N 1
ATOM 678 C CA . GLU A 1 93 ? -10.967 0.123 -0.676 1.00 93.81 93 GLU A CA 1
ATOM 679 C C . GLU A 1 93 ? -10.864 0.785 0.692 1.00 93.81 93 GLU A C 1
ATOM 681 O O . GLU A 1 93 ? -9.819 0.740 1.340 1.00 93.81 93 GLU A O 1
ATOM 686 N N . ASN A 1 94 ? -11.961 1.401 1.113 1.00 94.56 94 ASN A N 1
ATOM 687 C CA . ASN A 1 94 ? -12.178 1.842 2.478 1.00 94.56 94 ASN A CA 1
ATOM 688 C C . ASN A 1 94 ? -13.597 1.419 2.846 1.00 94.56 94 ASN A C 1
ATOM 690 O O . ASN A 1 94 ? -14.556 1.858 2.204 1.00 94.56 94 ASN A O 1
ATOM 694 N N . ARG A 1 95 ? -13.721 0.524 3.822 1.00 92.88 95 ARG A N 1
ATOM 695 C CA . ARG A 1 95 ? -15.014 0.057 4.310 1.00 92.88 95 ARG A CA 1
ATOM 696 C C . ARG A 1 95 ? -14.940 -0.265 5.789 1.00 92.88 95 ARG A C 1
ATOM 698 O O . ARG A 1 95 ? -13.889 -0.617 6.312 1.00 92.88 95 ARG A O 1
ATOM 705 N N . ARG A 1 96 ? -16.093 -0.228 6.444 1.00 91.69 96 ARG A N 1
ATOM 706 C CA . ARG A 1 96 ? -16.235 -0.808 7.774 1.00 91.69 96 ARG A CA 1
ATOM 707 C C . ARG A 1 96 ? -16.385 -2.322 7.640 1.00 91.69 96 ARG A C 1
ATOM 709 O O . ARG A 1 96 ? -17.179 -2.788 6.823 1.00 91.69 96 ARG A O 1
ATOM 716 N N . LEU A 1 97 ? -15.615 -3.074 8.416 1.00 87.81 97 LEU A N 1
ATOM 717 C CA . LEU A 1 97 ? -15.694 -4.528 8.505 1.00 87.81 97 LEU A CA 1
ATOM 718 C C . LEU A 1 97 ? -15.937 -4.884 9.971 1.00 87.81 97 LEU A C 1
ATOM 720 O O . LEU A 1 97 ? -15.090 -4.603 10.816 1.00 87.81 97 LEU A O 1
ATOM 724 N N . ARG A 1 98 ? -17.108 -5.464 10.267 1.00 86.06 98 ARG A N 1
ATOM 725 C CA . ARG A 1 98 ? -17.625 -5.595 11.641 1.00 86.06 98 ARG A CA 1
ATOM 726 C C . ARG A 1 98 ? -17.691 -4.206 12.297 1.00 86.06 98 ARG A C 1
ATOM 728 O O . ARG A 1 98 ? -18.426 -3.345 11.811 1.00 86.06 98 ARG A O 1
ATOM 735 N N . ASP A 1 99 ? -16.874 -3.962 13.317 1.00 88.38 99 ASP A N 1
ATOM 736 C CA . ASP A 1 99 ? -16.789 -2.687 14.032 1.00 88.38 99 ASP A CA 1
ATOM 737 C C . ASP A 1 99 ? -15.492 -1.906 13.812 1.00 88.38 99 ASP A C 1
ATOM 739 O O . ASP A 1 99 ? -15.337 -0.829 14.384 1.00 88.38 99 ASP A O 1
ATOM 743 N N . ALA A 1 100 ? -14.618 -2.390 12.930 1.00 91.00 100 ALA A N 1
ATOM 744 C CA . ALA A 1 100 ? -13.338 -1.763 12.636 1.00 91.00 100 ALA A CA 1
ATOM 745 C C . ALA A 1 100 ? -13.289 -1.138 11.235 1.00 91.00 100 ALA A C 1
ATOM 747 O O . ALA A 1 100 ? -14.025 -1.528 10.316 1.00 91.00 100 ALA A O 1
ATOM 748 N N . GLU A 1 101 ? -12.394 -0.169 11.054 1.00 94.31 101 GLU A N 1
ATOM 749 C CA . GLU A 1 101 ? -12.140 0.445 9.751 1.00 94.31 101 GLU A CA 1
ATOM 750 C C . GLU A 1 101 ? -11.086 -0.337 8.967 1.00 94.31 101 GLU A C 1
ATOM 752 O O . GLU A 1 101 ? -9.906 -0.353 9.325 1.00 94.31 101 GLU A O 1
ATOM 757 N N . LEU A 1 102 ? -11.499 -0.926 7.843 1.00 94.88 102 LEU A N 1
ATOM 758 C CA . LEU A 1 102 ? -10.607 -1.573 6.893 1.00 94.88 102 LEU A CA 1
ATOM 759 C C . LEU A 1 102 ? -10.195 -0.591 5.795 1.00 94.88 102 LEU A C 1
ATOM 761 O O . LEU A 1 102 ? -11.032 -0.089 5.042 1.00 94.88 102 LEU A O 1
ATOM 765 N N . HIS A 1 103 ? -8.886 -0.420 5.627 1.00 96.94 103 HIS A N 1
ATOM 766 C CA . HIS A 1 103 ? -8.311 0.266 4.476 1.00 96.94 103 HIS A CA 1
ATOM 767 C C . HIS A 1 103 ? -7.407 -0.673 3.685 1.00 96.94 103 HIS A C 1
ATOM 769 O O . HIS A 1 103 ? -6.525 -1.321 4.246 1.00 96.94 103 HIS A O 1
ATOM 775 N N . ILE A 1 104 ? -7.590 -0.701 2.368 1.00 96.75 104 ILE A N 1
ATOM 776 C CA . ILE A 1 104 ? -6.781 -1.506 1.455 1.00 96.75 104 ILE A CA 1
ATOM 777 C C . ILE A 1 104 ? -6.066 -0.579 0.485 1.00 96.75 104 ILE A C 1
ATOM 779 O O . ILE A 1 104 ? -6.699 0.109 -0.323 1.00 96.75 104 ILE A O 1
ATOM 783 N N . TYR A 1 105 ? -4.740 -0.603 0.530 1.00 97.25 105 TYR A N 1
ATOM 784 C CA . TYR A 1 105 ? -3.886 0.134 -0.391 1.00 97.25 105 TYR A CA 1
ATOM 785 C C . TYR A 1 105 ? -3.173 -0.824 -1.337 1.00 97.25 105 TYR A C 1
ATOM 787 O O . TYR A 1 105 ? -2.805 -1.936 -0.966 1.00 97.25 105 TYR A O 1
ATOM 795 N N . GLN A 1 106 ? -2.954 -0.368 -2.564 1.00 97.31 106 GLN A N 1
ATOM 796 C CA . GLN A 1 106 ? -2.121 -1.037 -3.551 1.00 97.31 106 GLN A CA 1
ATOM 797 C C . GLN A 1 106 ? -0.951 -0.126 -3.904 1.00 97.31 106 GLN A C 1
ATOM 799 O O . GLN A 1 106 ? -1.146 1.051 -4.207 1.00 97.31 106 GLN A O 1
ATOM 804 N N . ILE A 1 107 ? 0.249 -0.690 -3.905 1.00 96.44 107 ILE A N 1
ATOM 805 C CA . ILE A 1 107 ? 1.459 -0.071 -4.435 1.00 96.44 107 ILE A CA 1
ATOM 806 C C . ILE A 1 107 ? 1.810 -0.815 -5.710 1.00 96.44 107 ILE A C 1
ATOM 808 O O . ILE A 1 107 ? 1.989 -2.033 -5.677 1.00 96.44 107 ILE A O 1
ATOM 812 N N . ARG A 1 108 ? 1.886 -0.104 -6.838 1.00 95.69 108 ARG A N 1
ATOM 813 C CA . ARG A 1 108 ? 2.174 -0.736 -8.128 1.00 95.69 108 ARG A CA 1
ATOM 814 C C . ARG A 1 108 ? 3.095 0.105 -8.995 1.00 95.69 108 ARG A C 1
ATOM 816 O O . ARG A 1 108 ? 2.819 1.271 -9.266 1.00 95.69 108 ARG A O 1
ATOM 823 N N . ALA A 1 109 ? 4.156 -0.522 -9.486 1.00 96.19 109 ALA A N 1
ATOM 824 C CA . ALA A 1 109 ? 5.089 0.083 -10.422 1.00 96.19 109 ALA A CA 1
ATOM 825 C C . ALA A 1 109 ? 5.590 -0.945 -11.434 1.00 96.19 109 ALA A C 1
ATOM 827 O O . ALA A 1 109 ? 5.663 -2.138 -11.147 1.00 96.19 109 ALA A O 1
ATOM 828 N N . GLN A 1 110 ? 5.967 -0.472 -12.614 1.00 96.88 110 GLN A N 1
ATOM 829 C CA . GLN A 1 110 ? 6.585 -1.291 -13.650 1.00 96.88 110 GLN A CA 1
ATOM 830 C C . GLN A 1 110 ? 7.911 -0.666 -14.063 1.00 96.88 110 GLN A C 1
ATOM 832 O O . GLN A 1 110 ? 8.019 0.549 -14.203 1.00 96.88 110 GLN A O 1
ATOM 837 N N . GLU A 1 111 ? 8.933 -1.483 -14.264 1.00 96.44 111 GLU A N 1
ATOM 838 C CA . GLU A 1 111 ? 10.209 -1.003 -14.776 1.00 96.44 111 GLU A CA 1
ATOM 839 C C . GLU A 1 111 ? 10.076 -0.548 -16.240 1.00 96.44 111 GLU A C 1
ATOM 841 O O . GLU A 1 111 ? 9.345 -1.151 -17.024 1.00 96.44 111 GLU A O 1
ATOM 846 N N . ARG A 1 112 ? 10.795 0.507 -16.641 1.00 94.00 112 ARG A N 1
ATOM 847 C CA . ARG A 1 112 ? 10.735 1.082 -17.999 1.00 94.00 112 ARG A CA 1
ATOM 848 C C . ARG A 1 112 ? 11.113 0.106 -19.109 1.00 94.00 112 ARG A C 1
ATOM 850 O O . ARG A 1 112 ? 10.544 0.180 -20.190 1.00 94.00 112 ARG A O 1
ATOM 857 N N . SER A 1 113 ? 12.050 -0.794 -18.845 1.00 92.38 113 SER A N 1
ATOM 858 C CA . SER A 1 113 ? 12.417 -1.900 -19.740 1.00 92.38 113 SER A CA 1
ATOM 859 C C . SER A 1 113 ? 11.313 -2.955 -19.876 1.00 92.38 113 SER A C 1
ATOM 861 O O . SER A 1 113 ? 11.370 -3.772 -20.788 1.00 92.38 113 SER A O 1
ATOM 863 N N . GLY A 1 114 ? 10.336 -2.974 -18.963 1.00 90.56 114 GLY A N 1
ATOM 864 C CA . GLY A 1 114 ? 9.307 -4.006 -18.867 1.00 90.56 114 GLY A CA 1
ATOM 865 C C . GLY A 1 114 ? 9.766 -5.300 -18.188 1.00 90.56 114 GLY A C 1
ATOM 866 O O . GLY A 1 114 ? 8.964 -6.222 -18.078 1.00 90.56 114 GLY A O 1
ATOM 867 N N . SER A 1 115 ? 11.015 -5.384 -17.711 1.00 91.88 115 SER A N 1
ATOM 868 C CA . SER A 1 115 ? 11.584 -6.610 -17.125 1.00 91.88 115 SER A CA 1
ATOM 869 C C . SER A 1 115 ? 11.022 -6.976 -15.755 1.00 91.88 115 SER A C 1
ATOM 871 O O . SER A 1 115 ? 11.024 -8.151 -15.398 1.00 91.88 115 SER A O 1
ATOM 873 N N . ALA A 1 116 ? 10.539 -5.997 -14.990 1.00 93.38 116 ALA A N 1
ATOM 874 C CA . ALA A 1 116 ? 10.028 -6.215 -13.644 1.00 93.38 116 ALA A CA 1
ATOM 875 C C . ALA A 1 116 ? 8.745 -5.423 -13.383 1.00 93.38 116 ALA A C 1
ATOM 877 O O . ALA A 1 116 ? 8.558 -4.302 -13.863 1.00 93.38 116 ALA A O 1
ATOM 878 N N . THR A 1 117 ? 7.867 -6.008 -12.573 1.00 94.56 117 THR A N 1
ATOM 879 C CA . THR A 1 117 ? 6.694 -5.342 -12.002 1.00 94.56 117 THR A CA 1
ATOM 880 C C . THR A 1 117 ? 6.729 -5.539 -10.499 1.00 94.56 117 THR A C 1
ATOM 882 O O . THR A 1 117 ? 6.918 -6.655 -10.024 1.00 94.56 117 THR A O 1
ATOM 885 N N . PHE A 1 118 ? 6.544 -4.450 -9.763 1.00 95.81 118 PHE A N 1
ATOM 886 C CA . PHE A 1 118 ? 6.328 -4.483 -8.330 1.00 95.81 118 PHE A CA 1
ATOM 887 C C . PHE A 1 118 ? 4.845 -4.284 -8.054 1.00 95.81 118 PHE A C 1
ATOM 889 O O . PHE A 1 118 ? 4.242 -3.319 -8.533 1.00 95.81 118 PHE A O 1
ATOM 896 N N . GLU A 1 119 ? 4.276 -5.179 -7.259 1.00 96.38 119 GLU A N 1
ATOM 897 C CA . GLU A 1 119 ? 2.924 -5.057 -6.745 1.00 96.38 119 GLU A CA 1
ATOM 898 C C . GLU A 1 119 ? 2.895 -5.475 -5.276 1.00 96.38 119 GLU A C 1
ATOM 900 O O . GLU A 1 119 ? 3.456 -6.502 -4.896 1.00 96.38 119 GLU A O 1
ATOM 905 N N . ARG A 1 120 ? 2.263 -4.651 -4.441 1.00 97.38 120 ARG A N 1
ATOM 906 C CA . ARG A 1 120 ? 2.070 -4.933 -3.021 1.00 97.38 120 ARG A CA 1
ATOM 907 C C . ARG A 1 120 ? 0.715 -4.422 -2.567 1.00 97.38 120 ARG A C 1
ATOM 909 O O . ARG A 1 120 ? 0.367 -3.269 -2.814 1.00 97.38 120 ARG A O 1
ATOM 916 N N . TRP A 1 121 ? -0.015 -5.271 -1.865 1.00 97.38 121 TRP A N 1
ATOM 917 C CA . TRP A 1 121 ? -1.268 -4.957 -1.199 1.00 97.38 121 TRP A CA 1
ATOM 918 C C . TRP A 1 121 ? -1.027 -4.822 0.299 1.00 97.38 121 TRP A C 1
ATOM 920 O O . TRP A 1 121 ? -0.420 -5.701 0.912 1.00 97.38 121 TRP A O 1
ATOM 930 N N . LEU A 1 122 ? -1.494 -3.715 0.869 1.00 97.75 122 LEU A N 1
ATOM 931 C CA . LEU A 1 122 ? -1.405 -3.410 2.292 1.00 97.75 122 LEU A CA 1
ATOM 932 C C . LEU A 1 122 ? -2.814 -3.333 2.871 1.00 97.75 122 LEU A C 1
ATOM 934 O O . LEU A 1 122 ? -3.644 -2.570 2.364 1.00 97.75 122 LEU A O 1
ATOM 938 N N . TYR A 1 123 ? -3.063 -4.093 3.932 1.00 97.25 123 TYR A N 1
ATOM 939 C CA . TYR A 1 123 ? -4.357 -4.142 4.610 1.00 97.25 123 TYR A CA 1
ATOM 940 C C . TYR A 1 123 ? -4.207 -3.562 6.005 1.00 97.25 123 TYR A C 1
ATOM 942 O O . TYR A 1 123 ? -3.344 -3.992 6.773 1.00 97.25 123 TYR A O 1
ATOM 950 N N . PHE A 1 124 ? -5.052 -2.591 6.327 1.00 97.56 124 PHE A N 1
ATOM 951 C CA . PHE A 1 124 ? -5.052 -1.923 7.617 1.00 97.56 124 PHE A CA 1
ATOM 952 C C . PHE A 1 124 ? -6.392 -2.104 8.310 1.00 97.56 124 PHE A C 1
ATOM 954 O O . PHE A 1 124 ? -7.419 -1.850 7.686 1.00 97.56 124 PHE A O 1
ATOM 961 N N . ILE A 1 125 ? -6.360 -2.467 9.588 1.00 96.00 125 ILE A N 1
ATOM 962 C CA . ILE A 1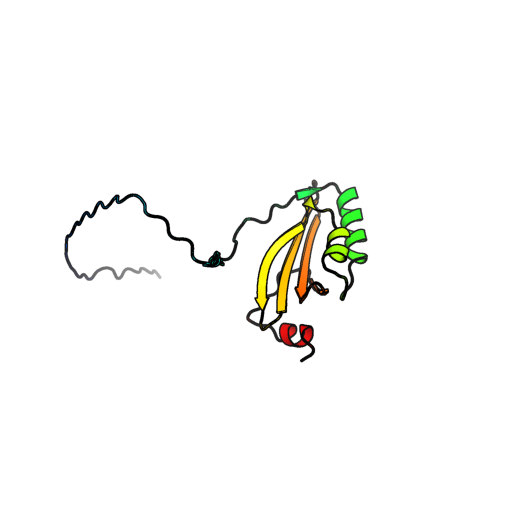 125 ? -7.516 -2.494 10.490 1.00 96.00 125 ILE A CA 1
ATOM 963 C C . ILE A 1 125 ? -7.234 -1.495 11.611 1.00 96.00 125 ILE A C 1
ATOM 965 O O . ILE A 1 125 ? -6.154 -1.544 12.198 1.00 96.00 125 ILE A O 1
ATOM 969 N N . ASP A 1 126 ? -8.151 -0.559 11.861 1.00 94.94 126 ASP A N 1
ATOM 970 C CA . ASP A 1 126 ? -8.028 0.473 12.909 1.00 94.94 126 ASP A CA 1
ATOM 971 C C . ASP A 1 126 ? -6.649 1.160 12.928 1.00 94.94 126 ASP A C 1
ATOM 973 O O . ASP A 1 126 ? -5.969 1.282 13.948 1.00 94.94 126 ASP A O 1
ATOM 977 N N . ASP A 1 127 ? -6.220 1.599 11.742 1.00 96.75 127 ASP A N 1
ATOM 978 C CA . ASP A 1 127 ? -4.945 2.284 11.486 1.00 96.75 127 ASP A CA 1
ATOM 979 C C . ASP A 1 127 ? -3.678 1.422 11.667 1.00 96.75 127 ASP A C 1
ATOM 981 O O . ASP A 1 127 ? -2.568 1.947 11.593 1.00 96.75 127 ASP A O 1
ATOM 985 N N . ARG A 1 128 ? -3.797 0.099 11.838 1.00 97.75 128 ARG A N 1
ATOM 986 C CA . ARG A 1 128 ? -2.662 -0.830 11.987 1.00 97.75 128 ARG A CA 1
ATOM 987 C C . ARG A 1 128 ? -2.495 -1.734 10.778 1.00 97.75 128 ARG A C 1
ATOM 989 O O . ARG A 1 128 ? -3.463 -2.323 10.315 1.00 97.75 128 ARG A O 1
ATOM 996 N N . LEU A 1 129 ? -1.264 -1.869 10.279 1.00 97.62 129 LEU A N 1
ATOM 997 C CA . LEU A 1 129 ? -0.941 -2.790 9.186 1.00 97.62 129 LEU A CA 1
ATOM 998 C C . LEU A 1 129 ? -1.077 -4.237 9.670 1.00 97.62 129 LEU A C 1
ATOM 1000 O O . LEU A 1 129 ? -0.270 -4.683 10.482 1.00 97.62 129 LEU A O 1
ATOM 1004 N N . VAL A 1 130 ? -2.064 -4.970 9.167 1.00 96.25 130 VAL A N 1
ATOM 1005 C CA . VAL A 1 130 ? -2.321 -6.364 9.572 1.00 96.25 130 VAL A CA 1
ATOM 1006 C C . VAL A 1 130 ? -1.830 -7.384 8.552 1.00 96.25 130 VAL A C 1
ATOM 1008 O O . VAL A 1 130 ? -1.585 -8.530 8.908 1.00 96.25 130 VAL A O 1
ATOM 1011 N N . GLU A 1 131 ? -1.616 -6.975 7.298 1.00 95.88 131 GLU A N 1
ATOM 1012 C CA . GLU A 1 131 ? -1.174 -7.887 6.243 1.00 95.88 131 GLU A CA 1
ATOM 1013 C C . GLU A 1 131 ? -0.435 -7.154 5.114 1.00 95.88 131 GLU A C 1
ATOM 1015 O O . GLU A 1 131 ? -0.818 -6.054 4.700 1.00 95.88 131 GLU A O 1
ATOM 1020 N N . LEU A 1 132 ? 0.590 -7.822 4.573 1.00 96.50 132 LEU A N 1
ATOM 1021 C CA . LEU A 1 132 ? 1.265 -7.475 3.324 1.00 96.50 132 LEU A CA 1
ATOM 1022 C C . LEU A 1 132 ? 1.139 -8.646 2.349 1.00 96.50 132 LEU A C 1
ATOM 1024 O O . LEU A 1 132 ? 1.628 -9.733 2.636 1.00 96.50 132 LEU A O 1
ATOM 1028 N N . SER A 1 133 ? 0.570 -8.424 1.167 1.00 95.31 133 SER A N 1
ATOM 1029 C CA . SER A 1 133 ? 0.388 -9.495 0.180 1.00 95.31 133 SER A CA 1
ATOM 1030 C C . SER A 1 133 ? 0.849 -9.091 -1.214 1.00 95.31 133 SER A C 1
ATOM 1032 O O . SER A 1 133 ? 0.698 -7.943 -1.621 1.00 95.31 133 SER A O 1
ATOM 1034 N N . ASP A 1 134 ? 1.417 -10.035 -1.959 1.00 94.50 134 ASP A N 1
ATOM 1035 C CA . ASP A 1 134 ? 1.749 -9.858 -3.380 1.00 94.50 134 ASP A CA 1
ATOM 1036 C C . ASP A 1 134 ? 0.496 -9.847 -4.273 1.00 94.50 134 ASP A C 1
ATOM 1038 O O . ASP A 1 134 ? 0.553 -9.411 -5.420 1.00 94.50 134 ASP A O 1
ATOM 1042 N N . ALA A 1 135 ? -0.651 -10.293 -3.750 1.00 92.94 135 ALA A N 1
ATOM 1043 C CA . ALA A 1 135 ? -1.913 -10.369 -4.474 1.00 92.94 135 ALA A CA 1
ATOM 1044 C C . ALA A 1 135 ? -3.066 -9.751 -3.673 1.00 92.94 135 ALA A C 1
ATOM 1046 O O . ALA A 1 135 ? -3.027 -9.640 -2.443 1.00 92.94 135 ALA A O 1
ATOM 1047 N N . ARG A 1 136 ? -4.133 -9.359 -4.378 1.00 92.25 136 ARG A N 1
ATOM 1048 C CA . ARG A 1 136 ? -5.369 -8.960 -3.704 1.00 92.25 136 ARG A CA 1
ATOM 1049 C C . ARG A 1 136 ? -5.977 -10.187 -3.026 1.00 92.25 136 ARG A C 1
ATOM 1051 O O . ARG A 1 136 ? -6.160 -11.215 -3.669 1.00 92.25 136 ARG A O 1
ATOM 1058 N N . LEU A 1 137 ? -6.303 -10.054 -1.749 1.00 90.50 137 LEU A N 1
ATOM 1059 C CA . LEU A 1 137 ? -6.997 -11.065 -0.973 1.00 90.50 137 LEU A CA 1
ATOM 1060 C C . LEU A 1 137 ? -8.496 -10.974 -1.244 1.00 90.50 137 LEU A C 1
ATOM 1062 O O . LEU A 1 137 ? -9.054 -9.875 -1.309 1.00 90.50 137 LEU A O 1
ATOM 1066 N N . ASP A 1 138 ? -9.130 -12.133 -1.389 1.00 87.56 138 ASP A N 1
ATOM 1067 C CA . ASP A 1 138 ? -10.583 -12.239 -1.414 1.00 87.56 138 ASP A CA 1
ATOM 1068 C C . ASP A 1 138 ? -11.104 -12.239 0.026 1.00 87.56 138 ASP A C 1
ATOM 1070 O O . ASP A 1 138 ? -11.040 -13.234 0.744 1.00 87.56 138 ASP A O 1
ATOM 1074 N N . LEU A 1 139 ? -11.584 -11.086 0.478 1.00 83.94 139 LEU A N 1
ATOM 1075 C CA . LEU A 1 139 ? -12.039 -10.911 1.854 1.00 83.94 139 LEU A CA 1
ATOM 1076 C C . LEU A 1 139 ? -13.394 -11.570 2.129 1.00 83.94 139 LEU A C 1
ATOM 1078 O O . LEU A 1 139 ? -13.782 -11.673 3.286 1.00 83.94 139 LEU A O 1
ATOM 1082 N N . ASP A 1 140 ? -14.106 -12.032 1.106 1.00 78.69 140 ASP A N 1
ATOM 1083 C CA . ASP A 1 140 ? -15.426 -12.633 1.292 1.00 78.69 140 ASP A CA 1
ATOM 1084 C C . ASP A 1 140 ? -15.329 -14.149 1.572 1.00 78.69 140 ASP A C 1
ATOM 1086 O O . ASP A 1 140 ? -16.320 -14.772 1.948 1.00 78.69 140 ASP A O 1
ATOM 1090 N N . GLN A 1 141 ? -14.135 -14.746 1.433 1.00 63.81 141 GLN A N 1
ATOM 1091 C CA . GLN A 1 141 ? -13.910 -16.198 1.523 1.00 63.81 141 GLN A CA 1
ATOM 1092 C C . GLN A 1 141 ? -12.916 -16.651 2.607 1.00 63.81 141 GLN A C 1
ATOM 1094 O O . GLN A 1 141 ? -12.555 -17.826 2.619 1.00 63.81 141 GLN A O 1
ATOM 1099 N N . THR A 1 142 ? -12.428 -15.779 3.500 1.00 59.56 142 THR A N 1
ATOM 1100 C CA . THR A 1 142 ? -11.186 -16.106 4.231 1.00 59.56 142 THR A CA 1
ATOM 1101 C C . THR A 1 142 ? -11.286 -16.068 5.759 1.00 59.56 142 THR A C 1
ATOM 1103 O O . THR A 1 142 ? -11.495 -15.010 6.346 1.00 59.56 142 THR A O 1
ATOM 1106 N N . GLU A 1 143 ? -10.928 -17.199 6.384 1.00 70.00 143 GLU A N 1
ATOM 1107 C CA . GLU A 1 143 ? -10.559 -17.388 7.809 1.00 70.00 143 GLU A CA 1
ATOM 1108 C C . GLU A 1 143 ? -9.472 -16.397 8.297 1.00 70.00 143 GLU A C 1
ATOM 1110 O O . GLU A 1 143 ? -9.256 -16.203 9.487 1.00 70.00 143 GLU A O 1
ATOM 1115 N N . ARG A 1 144 ? -8.773 -15.717 7.376 1.00 78.19 144 ARG A N 1
ATOM 1116 C CA . ARG A 1 144 ? -7.761 -14.687 7.675 1.00 78.19 144 ARG A CA 1
ATOM 1117 C C . ARG A 1 144 ? -8.322 -13.493 8.424 1.00 78.19 144 ARG A C 1
ATOM 1119 O O . ARG A 1 144 ? -7.578 -12.857 9.163 1.00 78.19 144 ARG A O 1
ATOM 1126 N N . ILE A 1 145 ? -9.580 -13.143 8.164 1.00 83.06 145 ILE A N 1
ATOM 1127 C CA . ILE A 1 145 ? -10.190 -11.988 8.816 1.00 83.06 145 ILE A CA 1
ATOM 1128 C C . ILE A 1 145 ? -10.248 -12.240 10.321 1.00 83.06 145 ILE A C 1
ATOM 1130 O O . ILE A 1 145 ? -9.871 -11.354 11.079 1.00 83.06 145 ILE A O 1
ATOM 1134 N N . ASP A 1 146 ? -10.611 -13.453 10.735 1.00 84.19 146 ASP A N 1
ATOM 1135 C CA . ASP A 1 146 ? -10.663 -13.851 12.145 1.00 84.19 146 ASP A CA 1
ATOM 1136 C C . ASP A 1 146 ? -9.285 -13.693 12.808 1.00 84.19 146 ASP A C 1
ATOM 1138 O O . ASP A 1 146 ? -9.159 -13.035 13.841 1.00 84.19 146 ASP A O 1
ATOM 1142 N N . VAL A 1 147 ? -8.217 -14.121 12.123 1.00 85.44 147 VAL A N 1
ATOM 1143 C CA . VAL A 1 147 ? -6.828 -13.950 12.592 1.00 85.44 147 VAL A CA 1
ATOM 1144 C C . VAL A 1 147 ? -6.447 -12.477 12.792 1.00 85.44 147 VAL A C 1
ATOM 1146 O O . VAL A 1 147 ? -5.735 -12.153 13.742 1.00 85.44 147 VAL A O 1
ATOM 1149 N N . TRP A 1 148 ? -6.904 -11.561 11.931 1.00 88.62 148 TRP A N 1
ATOM 1150 C CA . TRP A 1 148 ? -6.623 -10.125 12.087 1.00 88.62 148 TRP A CA 1
ATOM 1151 C C . TRP A 1 148 ? -7.321 -9.510 13.302 1.00 88.62 148 TRP A C 1
ATOM 1153 O O . TRP A 1 148 ? -6.819 -8.531 13.856 1.00 88.62 148 TRP A O 1
ATOM 1163 N N . PHE A 1 149 ? -8.453 -10.083 13.711 1.00 82.56 149 PHE A N 1
ATOM 1164 C CA . PHE A 1 149 ? -9.197 -9.688 14.905 1.00 82.56 149 PHE A CA 1
ATOM 1165 C C . PHE A 1 149 ? -8.796 -10.481 16.161 1.00 82.56 149 PHE A C 1
ATOM 1167 O O . PHE A 1 149 ? -9.206 -10.108 17.259 1.00 82.56 149 PHE A O 1
ATOM 1174 N N . GLY A 1 150 ? -7.936 -11.496 16.022 1.00 76.88 150 GLY A N 1
ATOM 1175 C CA . GLY A 1 150 ? -7.440 -12.319 17.127 1.00 76.88 150 GLY A CA 1
ATOM 1176 C C . GLY A 1 150 ? -8.437 -13.372 17.615 1.00 76.88 150 GLY A C 1
ATOM 1177 O O . GLY A 1 150 ? -8.398 -13.721 18.796 1.00 76.88 150 GLY A O 1
ATOM 1178 N N . GLU A 1 151 ? -9.323 -13.832 16.730 1.00 64.50 151 GLU A N 1
ATOM 1179 C CA . GLU A 1 151 ? -10.338 -14.866 16.985 1.00 64.50 151 GLU A CA 1
ATOM 1180 C C . GLU A 1 151 ? -9.899 -16.265 16.528 1.00 64.50 151 GLU A C 1
ATOM 1182 O O . GLU A 1 151 ? -9.093 -16.367 15.572 1.00 64.50 151 GLU A O 1
#

Radius of gyration: 26.08 Å; chains: 1; bounding box: 66×68×59 Å

pLDDT: mean 75.96, std 23.86, range [33.62, 98.19]

Secondary structure (DSSP, 8-state):
------------------------------------------------PPP-PEEE-HHHHHHHHHHHTT--TT-BHHHHHHTS-GGGEEEEEEEEETTEEEEEEEEEEEETTSS-EEEEEEEEETTEEEEEESS---TTS-THHHHHHT-